Protein AF-A0ABD0YGW2-F1 (afdb_monomer)

Secondary structure (DSSP, 8-state):
---GGG----EEEEETTEEEEE---SSTT---SEEEEETT-S-TTS---EESS-SGGG-TT-TTS---EEEEEE-TTS-EEEEE-SEE-TTSS-EE-S--EEEEE-TTT--EEEEEE--SS-EEEEPTTS-EEEEETTEE-------GGGHHHHHHHHHHHH--

Sequence (164 aa):
MYQPANIIPTRMQMYKEYAFIVTPRFRHGVPFTLGRIDMNDESPFNPCLEPFPSWKANYETNQEALQNVVDLYLDVEDSLWVLDIGVMFTYQRPTIVQGPRIFNLCPETGKVRLKILIWRRKFLIISSSGRYVGVVRDRLIILKLFNLAAFEHIFILFKAKFFG

Mean predicted aligned error: 10.15 Å

InterPro domains:
  IPR011042 Six-bladed beta-propeller, TolB-like [G3DSA:2.120.10.30] (1-123)
  IPR017996 Major royal jelly/yellow-related [PTHR10009] (2-106)

pLDDT: mean 77.37, std 23.76, range [28.61, 98.62]

Radius of gyration: 16.53 Å; Cα contacts (8 Å, |Δi|>4): 335; chains: 1; bounding box: 38×49×38 Å

Solvent-accessible surface area (backbone atoms only — not comparable to full-atom values): 9463 Å² total; per-residue (Å²): 115,80,33,76,94,41,56,50,75,78,39,75,48,79,54,91,60,31,41,35,38,25,22,34,26,36,39,76,29,44,82,42,18,37,27,36,27,57,71,78,50,91,42,83,90,66,62,65,75,41,48,44,68,29,63,75,45,21,33,81,90,41,83,89,27,49,53,12,26,75,48,77,45,74,53,98,83,64,36,33,34,39,35,25,54,16,46,28,20,68,80,68,71,68,41,79,75,46,70,33,32,42,35,33,24,35,73,91,76,40,48,75,78,45,78,44,76,63,80,72,88,70,55,74,47,75,45,97,84,80,45,48,41,38,45,55,84,98,44,85,44,82,44,81,62,72,63,87,85,52,63,73,61,54,60,57,57,58,52,65,74,74,71,114

Nearest PDB structures (foldseek):
  7asd-assembly1_AA  TM=9.001E-01  e=2.401E-07  Apis mellifera
  6rxu-assembly1_Cb  TM=2.436E-01  e=1.205E-01  Thermochaetoides thermophila
  5xyi-assembly1_E  TM=2.473E-01  e=1.597E-01  Trichomonas vaginalis
  8ove-assembly1_A1  TM=2.594E-01  e=2.652E-01  Trypanosoma brucei brucei
  7r81-assembly1_F2  TM=2.459E-01  e=4.659E-01  Neurospora crassa

Organism: NCBI:txid642074

Foldseek 3Di:
DADPVQFDWQDWDDDPQKIKTAGFQLDPRHQFGIWIFRNPDPCNPDTDTAHPPHSVLGDCVDLNHQPTWDDWDQDPVQWIKTKGQQWHNNNHDIDRSDHIKIFTARPVNRDTPDIDGDDDQWDWDQDPVRFIQTHHDPD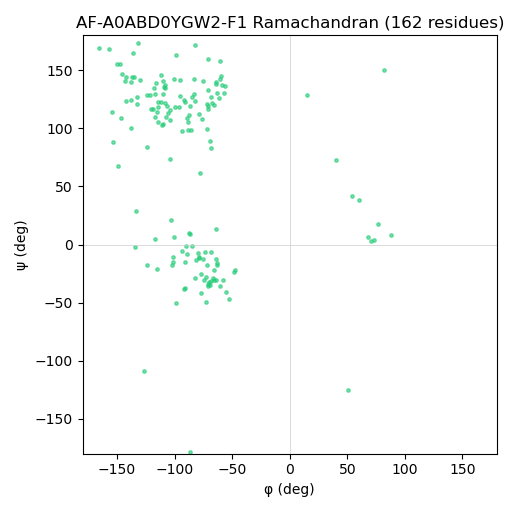RDRDRDDDPVCPVVVVVVVCVPPVD

Structure (mmCIF, N/CA/C/O backbone):
data_AF-A0ABD0YGW2-F1
#
_entry.id   AF-A0ABD0YGW2-F1
#
loop_
_atom_site.group_PDB
_atom_site.id
_atom_site.type_symbol
_atom_site.label_atom_id
_atom_site.label_alt_id
_atom_site.label_comp_id
_atom_site.label_asym_id
_atom_site.label_entity_id
_atom_site.label_seq_id
_atom_site.pdbx_PDB_ins_code
_atom_site.Cartn_x
_atom_site.Cartn_y
_atom_site.Cartn_z
_atom_site.occupancy
_atom_site.B_iso_or_equiv
_atom_site.auth_seq_id
_atom_site.auth_comp_id
_atom_site.auth_asym_id
_atom_site.auth_atom_id
_atom_site.pdbx_PDB_model_num
ATOM 1 N N . MET A 1 1 ? 12.502 1.177 -14.635 1.00 82.19 1 MET A N 1
ATOM 2 C CA . MET A 1 1 ? 11.791 2.216 -15.413 1.00 82.19 1 MET A CA 1
ATOM 3 C C . MET A 1 1 ? 10.294 2.031 -15.209 1.00 82.19 1 MET A C 1
ATOM 5 O O . MET A 1 1 ? 9.855 0.888 -15.175 1.00 82.19 1 MET A O 1
ATOM 9 N N . TYR A 1 2 ? 9.550 3.118 -15.014 1.00 92.31 2 TYR A N 1
ATOM 10 C CA . TYR A 1 2 ? 8.092 3.136 -14.830 1.00 92.31 2 TYR A CA 1
ATOM 11 C C . TYR A 1 2 ? 7.346 2.635 -16.081 1.00 92.31 2 TYR A C 1
ATOM 13 O O . TYR A 1 2 ? 7.761 2.950 -17.197 1.00 92.31 2 TYR A O 1
ATOM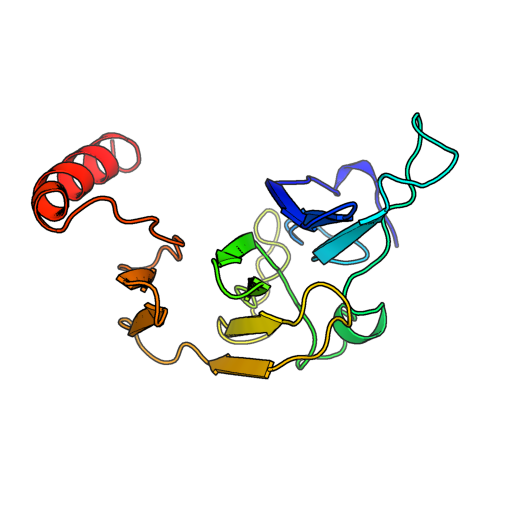 21 N N . GLN A 1 3 ? 6.274 1.852 -15.902 1.00 96.50 3 GLN A N 1
ATOM 22 C CA . GLN A 1 3 ? 5.452 1.304 -16.992 1.00 96.50 3 GLN A CA 1
ATOM 23 C C . GLN A 1 3 ? 3.950 1.404 -16.646 1.00 96.50 3 GLN A C 1
ATOM 25 O O . GLN A 1 3 ? 3.448 0.537 -15.928 1.00 96.50 3 GLN A O 1
ATOM 30 N N . PRO A 1 4 ? 3.210 2.402 -17.177 1.00 94.56 4 PRO A N 1
ATOM 31 C CA . PRO A 1 4 ? 1.793 2.613 -16.853 1.00 94.56 4 PRO A CA 1
ATOM 32 C C . PRO A 1 4 ? 0.909 1.386 -17.091 1.00 94.56 4 PRO A C 1
ATOM 34 O O . PRO A 1 4 ? 0.067 1.059 -16.265 1.00 94.56 4 PRO A O 1
ATOM 37 N N . ALA A 1 5 ? 1.139 0.666 -18.194 1.00 96.62 5 ALA A N 1
ATOM 38 C CA . ALA A 1 5 ? 0.347 -0.504 -18.580 1.00 96.62 5 ALA A CA 1
ATOM 39 C C . ALA A 1 5 ? 0.429 -1.671 -17.577 1.00 96.62 5 ALA A C 1
ATOM 41 O O . ALA A 1 5 ? -0.400 -2.578 -17.612 1.00 96.62 5 ALA A O 1
ATOM 42 N N . ASN A 1 6 ? 1.421 -1.655 -16.681 1.00 96.69 6 ASN A N 1
ATOM 43 C CA . ASN A 1 6 ? 1.591 -2.673 -15.648 1.00 96.69 6 ASN A CA 1
ATOM 44 C C . ASN A 1 6 ? 0.935 -2.292 -14.315 1.00 96.69 6 ASN A C 1
ATOM 46 O O . ASN A 1 6 ? 0.923 -3.110 -13.394 1.00 96.69 6 ASN A O 1
ATOM 50 N N . ILE A 1 7 ? 0.400 -1.076 -14.196 1.00 96.56 7 ILE A N 1
ATOM 51 C CA . ILE A 1 7 ? -0.256 -0.588 -12.985 1.00 96.56 7 ILE A CA 1
ATOM 52 C C . ILE A 1 7 ? -1.710 -1.030 -13.035 1.00 96.56 7 ILE A C 1
ATOM 54 O O . ILE A 1 7 ? -2.546 -0.425 -13.699 1.00 96.56 7 ILE A O 1
ATOM 58 N N . ILE A 1 8 ? -1.994 -2.123 -12.337 1.00 95.62 8 ILE A N 1
ATOM 59 C CA . ILE A 1 8 ? -3.329 -2.707 -12.271 1.00 95.62 8 ILE A CA 1
ATOM 60 C C . ILE A 1 8 ? -3.859 -2.468 -10.855 1.00 95.62 8 ILE A C 1
ATOM 62 O O . ILE A 1 8 ? -3.412 -3.153 -9.933 1.00 95.62 8 ILE A O 1
ATOM 66 N N . PRO A 1 9 ? -4.770 -1.503 -10.642 1.00 96.12 9 PRO A N 1
ATOM 67 C CA . PRO A 1 9 ? -5.389 -1.319 -9.340 1.00 96.12 9 PRO A CA 1
ATOM 68 C C . PRO A 1 9 ? -6.312 -2.505 -9.037 1.00 96.12 9 PRO A C 1
ATOM 70 O O . PRO A 1 9 ? -7.177 -2.849 -9.841 1.00 96.12 9 PRO A O 1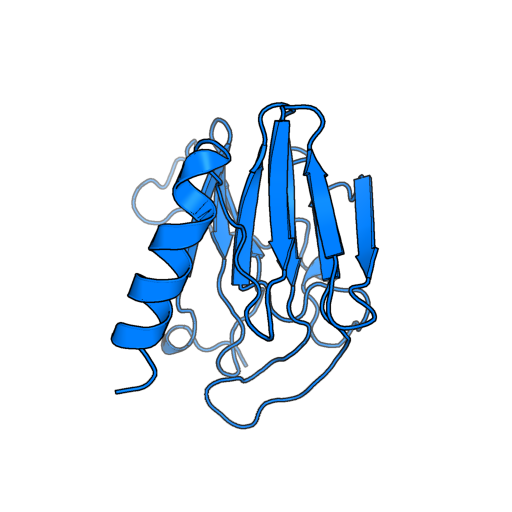
ATOM 73 N N . THR A 1 10 ? -6.133 -3.152 -7.885 1.00 94.38 10 THR A N 1
ATOM 74 C CA . THR A 1 10 ? -6.905 -4.360 -7.519 1.00 94.38 10 THR A CA 1
ATOM 75 C C . THR A 1 10 ? -7.809 -4.168 -6.312 1.00 94.38 10 THR A C 1
ATOM 77 O O . THR A 1 10 ? -8.761 -4.927 -6.129 1.00 94.38 10 THR A O 1
ATOM 80 N N . ARG A 1 11 ? -7.521 -3.173 -5.471 1.00 93.69 11 ARG A N 1
ATOM 81 C CA . ARG A 1 11 ? -8.286 -2.883 -4.259 1.00 93.69 11 ARG A CA 1
ATOM 82 C C . ARG A 1 11 ? -8.370 -1.380 -4.046 1.00 93.69 11 ARG A C 1
ATOM 84 O O . ARG A 1 11 ? -7.386 -0.674 -4.248 1.00 93.69 11 ARG A O 1
ATOM 91 N N . MET A 1 12 ? -9.535 -0.929 -3.596 1.00 95.31 12 MET A N 1
ATOM 92 C CA . MET A 1 12 ? -9.768 0.433 -3.136 1.00 95.31 12 MET A CA 1
ATOM 93 C C . MET A 1 12 ? -10.451 0.404 -1.770 1.00 95.31 12 MET A C 1
ATOM 95 O O . MET A 1 12 ? -11.321 -0.439 -1.535 1.00 95.31 12 MET A O 1
ATOM 99 N N . GLN A 1 13 ? -10.075 1.324 -0.886 1.00 94.94 13 GLN A N 1
ATOM 100 C CA . GLN A 1 13 ? -10.717 1.518 0.410 1.00 94.94 13 GLN A CA 1
ATOM 101 C C . GLN A 1 13 ? -10.869 3.014 0.696 1.00 94.94 13 GLN A C 1
ATOM 103 O O . GLN A 1 13 ? -9.883 3.745 0.689 1.00 94.94 13 GLN A O 1
ATOM 108 N N . MET A 1 14 ? -12.098 3.454 0.966 1.00 95.62 14 MET A N 1
ATOM 109 C CA . MET A 1 14 ? -12.388 4.843 1.335 1.00 95.62 14 MET A CA 1
ATOM 110 C C . MET A 1 14 ? -12.143 5.072 2.825 1.00 95.62 14 MET A C 1
ATOM 112 O O . MET A 1 14 ? -12.475 4.203 3.639 1.00 95.62 14 MET A O 1
ATOM 116 N N . TYR A 1 15 ? -11.616 6.248 3.160 1.00 96.31 15 TYR A N 1
ATOM 117 C CA . TYR A 1 15 ? -11.512 6.785 4.510 1.00 96.31 15 TYR A CA 1
ATOM 118 C C . TYR A 1 15 ? -11.666 8.306 4.484 1.00 96.31 15 TYR A C 1
ATOM 120 O O . TYR A 1 15 ? -10.751 9.002 4.045 1.00 96.31 15 TYR A O 1
ATOM 128 N N . LYS A 1 16 ? -12.795 8.827 4.981 1.00 95.19 16 LYS A N 1
ATOM 129 C CA . LYS A 1 16 ? -13.129 10.256 4.849 1.00 95.19 16 LYS A CA 1
ATOM 130 C C . LYS A 1 16 ? -12.974 10.669 3.372 1.00 95.19 16 LYS A C 1
ATOM 132 O O . LYS A 1 16 ? -13.498 9.984 2.498 1.00 95.19 16 LYS A O 1
ATOM 137 N N . GLU A 1 17 ? -12.182 11.702 3.116 1.00 94.25 17 GLU A N 1
ATOM 138 C CA . GLU A 1 17 ? -11.896 12.256 1.789 1.00 94.25 17 GLU A CA 1
ATOM 139 C C . GLU A 1 17 ? -10.731 11.553 1.082 1.00 94.25 17 GLU A C 1
ATOM 141 O O . GLU A 1 17 ? -10.269 12.001 0.044 1.00 94.25 17 GLU A O 1
ATOM 146 N N . TYR A 1 18 ? -10.230 10.439 1.617 1.00 95.94 18 TYR A N 1
ATOM 147 C CA . TYR A 1 18 ? -9.132 9.699 1.014 1.00 95.94 18 TYR A CA 1
ATOM 148 C C . TYR A 1 18 ? -9.595 8.380 0.400 1.00 95.94 18 TYR A C 1
ATOM 150 O O . TYR A 1 18 ? -10.283 7.581 1.043 1.00 95.94 18 TYR A O 1
ATOM 158 N N . ALA A 1 19 ? -9.127 8.101 -0.814 1.00 96.44 19 ALA A N 1
ATOM 159 C CA . ALA A 1 19 ? -9.232 6.789 -1.442 1.00 96.44 19 ALA A CA 1
ATOM 160 C C . ALA A 1 19 ? -7.861 6.101 -1.436 1.00 96.44 19 ALA A C 1
ATOM 162 O O . ALA A 1 19 ? -6.932 6.532 -2.117 1.00 96.44 19 ALA A O 1
ATOM 163 N N . PHE A 1 20 ? -7.717 5.015 -0.677 1.00 98.38 20 PHE A N 1
ATOM 164 C CA . PHE A 1 20 ? -6.520 4.176 -0.715 1.00 98.38 20 PHE A CA 1
ATOM 165 C C . PHE A 1 20 ? -6.612 3.186 -1.863 1.00 98.38 20 PHE A C 1
ATOM 167 O O . PHE A 1 20 ? -7.600 2.460 -1.957 1.00 98.38 20 PHE A O 1
ATOM 174 N N . ILE A 1 21 ? -5.573 3.115 -2.689 1.00 98.12 21 ILE A N 1
ATOM 175 C CA . ILE A 1 21 ? -5.517 2.269 -3.881 1.00 98.12 21 ILE A CA 1
ATOM 176 C C . ILE A 1 21 ? -4.337 1.310 -3.766 1.00 98.12 21 ILE A C 1
ATOM 178 O O . ILE A 1 21 ? -3.202 1.718 -3.518 1.00 98.12 21 ILE A O 1
ATOM 182 N N . VAL A 1 22 ? -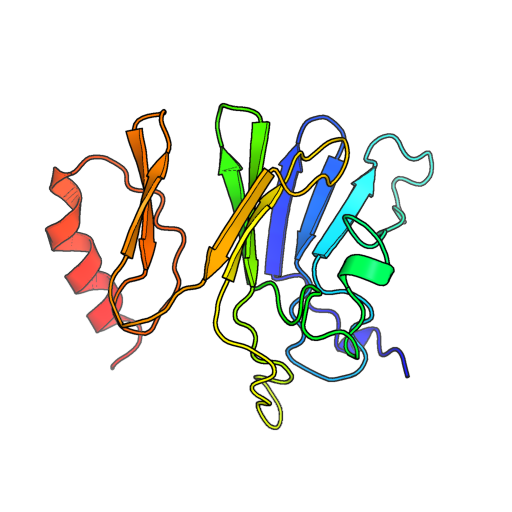4.604 0.023 -3.976 1.00 98.25 22 VAL A N 1
ATOM 183 C CA . VAL A 1 22 ? -3.570 -1.007 -4.093 1.00 98.25 22 VAL A CA 1
ATOM 184 C C . VAL A 1 22 ? -3.252 -1.248 -5.551 1.00 98.25 22 VAL A C 1
ATOM 186 O O . VAL A 1 22 ? -4.143 -1.574 -6.337 1.00 98.25 22 VAL A O 1
ATOM 189 N N . THR A 1 23 ? -1.968 -1.175 -5.871 1.00 98.00 23 THR A N 1
ATOM 190 C CA . THR A 1 23 ? -1.394 -1.472 -7.182 1.00 98.00 23 THR A CA 1
ATOM 191 C C . THR A 1 23 ? -0.327 -2.551 -7.011 1.00 98.00 23 THR A C 1
ATOM 193 O O . THR A 1 23 ? 0.851 -2.230 -6.854 1.00 98.00 23 THR A O 1
ATOM 196 N N . PRO A 1 24 ? -0.697 -3.843 -6.981 1.00 97.25 24 PRO A N 1
ATOM 197 C CA . PRO A 1 24 ? 0.256 -4.910 -6.715 1.00 97.25 24 PRO A CA 1
ATOM 198 C C . PRO A 1 24 ? 1.385 -4.934 -7.750 1.00 97.25 24 PRO A C 1
ATOM 200 O O . PRO A 1 24 ? 1.172 -4.722 -8.948 1.00 97.25 24 PRO A O 1
ATOM 203 N N . ARG A 1 25 ? 2.596 -5.285 -7.317 1.00 96.81 25 ARG A N 1
ATOM 204 C CA . ARG A 1 25 ? 3.765 -5.475 -8.187 1.00 96.81 25 ARG A CA 1
ATOM 205 C C . ARG A 1 25 ? 3.716 -6.820 -8.909 1.00 96.81 25 ARG A C 1
ATOM 207 O O . ARG A 1 25 ? 4.588 -7.668 -8.734 1.00 96.81 25 ARG A O 1
ATOM 214 N N . PHE A 1 26 ? 2.695 -7.032 -9.736 1.00 93.75 26 PHE A N 1
ATOM 215 C CA . PHE A 1 26 ? 2.576 -8.232 -10.575 1.00 93.75 26 PHE A CA 1
ATOM 216 C C . PHE A 1 26 ? 3.634 -8.289 -11.682 1.00 93.75 26 PHE A C 1
ATOM 218 O O . PHE A 1 26 ? 4.061 -9.377 -12.073 1.00 93.75 26 PHE A O 1
ATOM 225 N N . ARG A 1 27 ? 4.055 -7.120 -12.175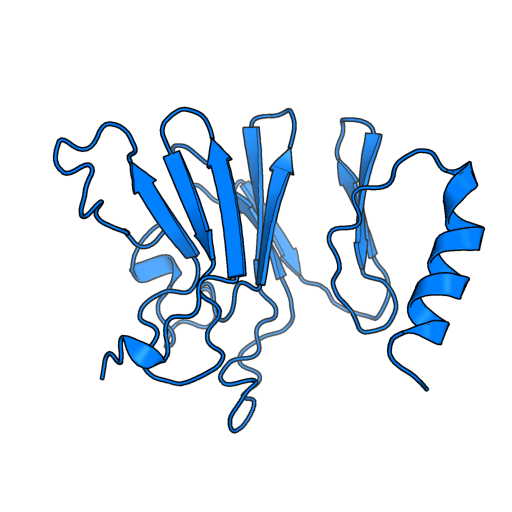 1.00 95.81 27 ARG A N 1
ATOM 226 C CA . ARG A 1 27 ? 5.077 -6.921 -13.209 1.00 95.81 27 ARG A CA 1
ATOM 227 C C . ARG A 1 27 ? 6.010 -5.774 -12.807 1.00 95.81 27 ARG A C 1
ATOM 229 O O . ARG A 1 27 ? 5.679 -4.989 -11.920 1.00 95.81 27 ARG A O 1
ATOM 236 N N . HIS A 1 28 ? 7.164 -5.668 -13.460 1.00 95.56 28 HIS A N 1
ATOM 237 C CA . HIS A 1 28 ? 8.076 -4.530 -13.286 1.00 95.56 28 HIS A CA 1
ATOM 238 C C . HIS A 1 28 ? 7.432 -3.185 -13.668 1.00 95.56 28 HIS A C 1
ATOM 240 O O . HIS A 1 28 ? 6.510 -3.128 -14.476 1.00 95.56 28 HIS A O 1
ATOM 246 N N . GLY A 1 29 ? 7.966 -2.082 -13.137 1.00 95.62 29 GLY A N 1
ATOM 247 C CA . GLY A 1 29 ? 7.561 -0.726 -13.530 1.00 95.62 29 GLY A CA 1
ATOM 248 C C . GLY A 1 29 ? 6.382 -0.142 -12.751 1.00 95.62 29 GLY A C 1
ATOM 249 O O . GLY A 1 29 ? 5.928 0.947 -13.099 1.00 95.62 29 GLY A O 1
ATOM 250 N N . VAL A 1 30 ? 5.936 -0.821 -11.689 1.00 96.69 30 VAL A N 1
ATOM 251 C CA . VAL A 1 30 ? 4.959 -0.314 -10.716 1.00 96.69 30 VAL A CA 1
ATOM 252 C C . VAL A 1 30 ? 5.701 0.456 -9.607 1.00 96.69 30 VAL A C 1
ATOM 254 O O . VAL A 1 30 ? 6.430 -0.161 -8.829 1.00 96.69 30 VAL A O 1
ATOM 257 N N . PRO A 1 31 ? 5.554 1.790 -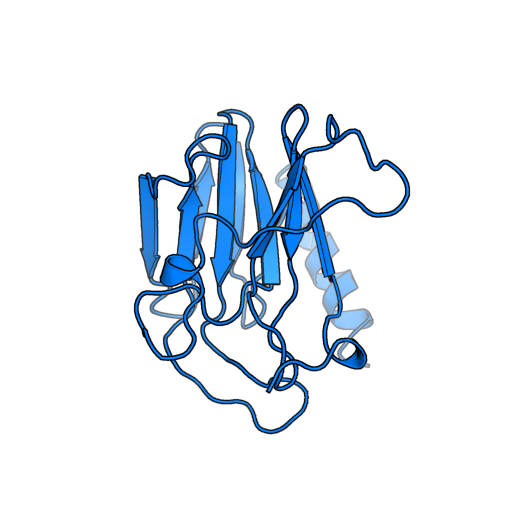9.514 1.00 95.50 31 PRO A N 1
ATOM 258 C CA . PRO A 1 31 ? 6.426 2.630 -8.685 1.00 95.50 31 PRO A CA 1
ATOM 259 C C . PRO A 1 31 ? 6.193 2.452 -7.176 1.00 95.50 31 PRO A C 1
ATOM 261 O O . PRO A 1 31 ? 7.133 2.501 -6.384 1.00 95.50 31 PRO A O 1
ATOM 264 N N . PHE A 1 32 ? 4.952 2.198 -6.773 1.00 97.44 32 PHE A N 1
ATOM 265 C CA . PHE A 1 32 ? 4.550 1.923 -5.397 1.00 97.44 32 PHE A CA 1
ATOM 266 C C . PHE A 1 32 ? 3.375 0.953 -5.391 1.00 97.44 32 PHE A C 1
ATOM 268 O O . PHE A 1 32 ? 2.646 0.847 -6.376 1.00 97.44 32 PHE A O 1
ATOM 275 N N . THR A 1 33 ? 3.212 0.221 -4.292 1.00 98.19 33 THR A N 1
ATOM 276 C CA . THR A 1 33 ? 2.194 -0.832 -4.199 1.00 98.19 33 THR A CA 1
ATOM 277 C C . THR A 1 33 ? 0.954 -0.415 -3.417 1.00 98.19 33 THR A C 1
ATOM 279 O O . THR A 1 33 ? -0.093 -1.050 -3.550 1.00 98.19 33 THR A O 1
ATOM 282 N N . LEU A 1 34 ? 1.068 0.651 -2.626 1.00 98.62 34 LEU A N 1
ATOM 283 C CA . LEU A 1 34 ? -0.025 1.287 -1.910 1.00 98.62 34 LEU A CA 1
ATOM 284 C C . LEU A 1 34 ? 0.058 2.793 -2.137 1.00 98.62 34 LEU A C 1
ATOM 286 O O . LEU A 1 34 ? 1.101 3.404 -1.893 1.00 98.62 34 LEU A O 1
ATOM 290 N N . GLY A 1 35 ? -1.042 3.376 -2.593 1.00 98.12 35 GLY A N 1
ATOM 291 C CA . GLY A 1 35 ? -1.184 4.811 -2.757 1.00 98.12 35 GLY A CA 1
ATOM 292 C C . GLY A 1 35 ? -2.477 5.346 -2.159 1.00 98.12 35 GLY A C 1
ATOM 293 O O . GLY A 1 35 ? -3.332 4.587 -1.695 1.00 98.12 35 GLY A O 1
ATOM 294 N N . ARG A 1 36 ? -2.599 6.668 -2.165 1.00 97.44 36 ARG A N 1
ATOM 295 C CA . ARG A 1 36 ? -3.755 7.416 -1.687 1.00 97.44 36 ARG A CA 1
ATOM 296 C C . ARG A 1 36 ? -4.057 8.554 -2.656 1.00 97.44 36 ARG A C 1
ATOM 298 O O . ARG A 1 36 ? -3.138 9.198 -3.149 1.00 97.44 36 ARG A O 1
ATOM 305 N N . ILE A 1 37 ? -5.338 8.776 -2.895 1.00 95.62 37 ILE A N 1
ATOM 306 C CA . ILE A 1 37 ? -5.883 9.947 -3.578 1.00 95.62 37 ILE A CA 1
ATOM 307 C C . ILE A 1 37 ? -6.599 10.795 -2.528 1.00 95.62 37 ILE A C 1
ATOM 309 O O . ILE A 1 37 ? -7.308 10.234 -1.688 1.00 95.62 37 ILE A O 1
ATOM 313 N N . ASP A 1 38 ? -6.408 12.112 -2.575 1.00 93.44 38 ASP A N 1
ATOM 314 C CA . ASP A 1 38 ? -7.283 13.076 -1.904 1.00 93.44 38 ASP A CA 1
ATOM 315 C C . ASP A 1 38 ? -8.450 13.417 -2.841 1.00 93.44 38 ASP A C 1
ATOM 317 O O . ASP A 1 38 ? -8.250 13.872 -3.964 1.00 93.44 38 ASP A O 1
ATOM 321 N N . MET A 1 39 ? -9.672 13.134 -2.403 1.00 90.25 39 MET A N 1
ATOM 322 C CA . MET A 1 39 ? -10.893 13.349 -3.178 1.00 90.25 39 MET A CA 1
ATOM 323 C C . MET A 1 39 ? -11.338 14.813 -3.179 1.00 90.25 39 MET A C 1
ATOM 325 O O . MET A 1 39 ? -12.199 15.170 -3.981 1.00 90.25 39 MET A O 1
ATOM 329 N N . ASN A 1 40 ? -10.749 15.650 -2.321 1.00 89.06 40 ASN A N 1
ATOM 330 C CA . ASN A 1 40 ? -10.954 17.097 -2.337 1.00 89.06 40 ASN A CA 1
ATOM 331 C C . ASN A 1 40 ? -10.028 17.825 -3.319 1.00 89.06 40 ASN A C 1
ATOM 333 O O . ASN A 1 40 ? -10.101 19.050 -3.411 1.00 89.06 40 ASN A O 1
ATOM 337 N N . ASP A 1 41 ? -9.140 17.107 -4.011 1.00 82.31 41 ASP A N 1
ATOM 338 C CA . ASP A 1 41 ? -8.257 17.695 -5.016 1.00 82.31 41 ASP A CA 1
ATOM 339 C C . ASP A 1 41 ? -9.081 18.381 -6.127 1.00 82.31 41 ASP A C 1
ATOM 341 O O . ASP A 1 41 ? -10.088 17.858 -6.611 1.00 82.31 41 ASP A O 1
ATOM 345 N N . GLU A 1 42 ? -8.637 19.566 -6.548 1.00 73.81 42 GLU A N 1
ATOM 346 C CA . GLU A 1 42 ? -9.307 20.428 -7.530 1.00 73.81 42 GLU A CA 1
ATOM 347 C C . GLU A 1 42 ? -9.299 19.835 -8.954 1.00 73.81 42 GLU A C 1
ATOM 349 O O . GLU A 1 42 ? -9.944 20.372 -9.858 1.00 73.81 42 GLU A O 1
ATOM 354 N N . SER A 1 43 ? -8.591 18.718 -9.165 1.00 80.06 43 SER A N 1
ATOM 355 C CA . SER A 1 43 ? -8.512 17.969 -10.426 1.00 80.06 43 SER A CA 1
ATOM 356 C C . SER A 1 43 ? -9.365 16.682 -10.397 1.00 80.06 43 SER A C 1
ATOM 358 O O . SER A 1 43 ? -8.826 15.570 -10.372 1.00 80.06 43 SER A O 1
ATOM 360 N N . PRO A 1 44 ? -10.710 16.768 -10.477 1.00 69.25 44 PRO A N 1
ATOM 361 C CA . PRO A 1 44 ? -11.598 15.606 -10.345 1.00 69.25 44 PRO A CA 1
ATOM 362 C C . PRO A 1 44 ? -11.446 14.581 -11.480 1.00 69.25 44 PRO A C 1
ATOM 364 O O . PRO A 1 44 ? -11.803 13.415 -11.322 1.00 69.25 44 PRO A O 1
ATOM 367 N N . PHE A 1 45 ? -10.923 14.998 -12.637 1.00 76.38 45 PHE A N 1
ATOM 368 C CA . PHE A 1 45 ? -10.751 14.134 -13.811 1.00 76.38 45 PHE A CA 1
ATOM 369 C C . PHE A 1 45 ? -9.390 13.438 -13.864 1.00 76.38 45 PHE A C 1
ATOM 371 O O . PHE A 1 45 ? -9.216 12.498 -14.639 1.00 76.38 45 PHE A O 1
ATOM 378 N N . ASN A 1 46 ? -8.426 13.897 -13.068 1.00 81.06 46 ASN A N 1
ATOM 379 C CA . ASN A 1 46 ? -7.097 13.307 -12.998 1.00 81.06 46 ASN A CA 1
ATOM 380 C C . ASN A 1 46 ? -6.532 13.486 -11.582 1.00 81.06 46 ASN A C 1
ATOM 382 O O . ASN A 1 46 ? -5.613 14.291 -11.397 1.00 81.06 46 ASN A O 1
ATOM 386 N N . PRO A 1 47 ? -7.121 12.804 -10.583 1.00 84.31 47 PRO A N 1
ATOM 387 C CA . PRO A 1 47 ? -6.655 12.907 -9.211 1.00 84.31 47 PRO A CA 1
ATOM 388 C C . PRO A 1 47 ? -5.231 12.358 -9.086 1.00 84.31 47 PRO A C 1
ATOM 390 O O . PRO A 1 47 ? -4.899 11.310 -9.652 1.00 84.31 47 PRO A O 1
ATOM 393 N N . CYS A 1 48 ? -4.386 13.048 -8.320 1.00 89.50 48 CYS A N 1
ATOM 394 C CA . CYS A 1 48 ? -3.021 12.597 -8.084 1.00 89.50 48 CYS A CA 1
ATOM 395 C C . CYS A 1 48 ? -3.012 11.361 -7.169 1.00 89.50 48 CYS A C 1
ATOM 397 O O . CYS A 1 48 ? -3.459 11.413 -6.023 1.00 89.50 48 CYS A O 1
ATOM 399 N N . LEU A 1 49 ? -2.488 10.234 -7.664 1.00 93.75 49 LEU A N 1
ATOM 400 C CA . LEU A 1 49 ? -2.243 9.049 -6.843 1.00 93.75 49 LEU A CA 1
ATOM 401 C C . LEU A 1 49 ? -0.842 9.127 -6.229 1.00 93.75 49 LEU A C 1
ATOM 403 O O . LEU A 1 49 ? 0.163 8.922 -6.915 1.00 93.75 49 LEU A O 1
ATOM 407 N N . GLU A 1 50 ? -0.780 9.355 -4.922 1.00 95.81 50 GLU A N 1
ATOM 408 C CA . GLU A 1 50 ? 0.476 9.492 -4.188 1.00 95.81 50 GLU A CA 1
ATOM 409 C C . GLU A 1 50 ? 0.838 8.204 -3.435 1.00 95.81 50 GLU A C 1
ATOM 411 O O . GLU A 1 50 ? -0.048 7.553 -2.877 1.00 95.81 50 GLU A O 1
ATOM 416 N N . PRO A 1 51 ? 2.124 7.815 -3.352 1.00 97.75 51 PRO A N 1
ATOM 417 C CA . PRO A 1 51 ? 2.531 6.662 -2.560 1.00 97.75 51 PRO A CA 1
ATOM 418 C C . PRO A 1 51 ? 2.238 6.862 -1.077 1.00 97.75 51 PRO A C 1
ATOM 420 O O . PRO A 1 51 ? 2.681 7.830 -0.459 1.00 97.75 51 PRO A O 1
ATOM 423 N N . PHE A 1 52 ? 1.600 5.868 -0.472 1.00 98.19 52 PHE A N 1
ATOM 424 C CA . PHE A 1 52 ? 1.243 5.880 0.937 1.00 98.19 52 PHE A CA 1
ATOM 425 C C . PHE A 1 52 ? 1.977 4.762 1.699 1.00 98.19 52 PHE A C 1
ATOM 427 O O . PHE A 1 52 ? 2.110 3.648 1.185 1.00 98.19 52 PHE A O 1
ATOM 434 N N . PRO A 1 53 ? 2.476 5.017 2.923 1.00 97.38 53 PRO A N 1
ATOM 435 C CA . PRO A 1 53 ? 2.506 6.313 3.613 1.00 97.38 53 PRO A CA 1
ATOM 436 C C . PRO A 1 53 ? 3.574 7.280 3.077 1.00 97.38 53 PRO A C 1
ATOM 438 O O . PRO A 1 53 ? 3.593 8.446 3.446 1.00 97.38 53 PRO A O 1
ATOM 441 N N . SER A 1 54 ? 4.508 6.792 2.259 1.00 97.31 54 SER A N 1
ATOM 442 C CA . SER A 1 54 ? 5.527 7.608 1.594 1.00 97.31 54 SER A CA 1
ATOM 443 C C . SER A 1 54 ? 6.204 6.820 0.473 1.00 97.31 54 SER A C 1
ATOM 445 O O . SER A 1 54 ? 6.112 5.587 0.420 1.00 97.31 54 SER A O 1
ATOM 447 N N . TRP A 1 55 ? 6.986 7.512 -0.359 1.00 96.31 55 TRP A N 1
ATOM 448 C CA . TRP A 1 55 ? 7.923 6.886 -1.297 1.00 96.31 55 TRP A CA 1
ATOM 449 C C . TRP A 1 55 ? 8.869 5.899 -0.607 1.00 96.31 55 TRP A C 1
ATOM 451 O O . TRP A 1 55 ? 9.001 4.756 -1.041 1.00 96.31 55 TRP A O 1
ATOM 461 N N . LYS A 1 56 ? 9.467 6.298 0.525 1.00 96.31 56 LYS A N 1
ATOM 462 C CA . LYS A 1 56 ? 10.417 5.461 1.276 1.00 96.31 56 LYS A CA 1
ATOM 463 C C . LYS A 1 56 ? 9.790 4.154 1.765 1.00 96.31 56 LYS A C 1
ATOM 465 O O . LYS A 1 56 ? 10.456 3.121 1.771 1.00 96.31 56 LYS A O 1
ATOM 470 N N . ALA A 1 57 ? 8.515 4.193 2.148 1.00 96.19 57 ALA A N 1
ATOM 471 C CA . ALA A 1 57 ? 7.761 3.016 2.573 1.00 96.19 57 ALA A CA 1
ATOM 472 C C . ALA A 1 57 ? 7.373 2.082 1.416 1.00 96.19 57 ALA A C 1
ATOM 474 O O . ALA A 1 57 ? 6.875 0.990 1.671 1.00 96.19 57 ALA A O 1
ATOM 475 N N . ASN A 1 58 ? 7.631 2.481 0.170 1.00 97.00 58 ASN A N 1
ATOM 476 C CA . ASN A 1 58 ? 7.390 1.692 -1.030 1.00 97.00 58 ASN A CA 1
ATOM 477 C C . ASN A 1 58 ? 8.685 1.367 -1.797 1.00 97.00 58 ASN A C 1
ATOM 479 O O . ASN A 1 58 ? 8.601 0.781 -2.866 1.00 97.00 58 ASN A O 1
ATOM 483 N N . TYR A 1 59 ? 9.885 1.713 -1.319 1.00 93.75 59 TYR A N 1
ATOM 484 C CA . TYR A 1 59 ? 11.111 1.419 -2.074 1.00 93.75 59 TYR A CA 1
ATOM 485 C C . TYR A 1 59 ? 11.374 -0.085 -2.211 1.00 93.75 59 TYR A C 1
ATOM 487 O O . TYR A 1 59 ? 11.611 -0.771 -1.222 1.00 93.75 59 TYR A O 1
ATOM 495 N N . GLU A 1 60 ? 11.422 -0.568 -3.457 1.00 88.31 60 GLU A N 1
ATOM 496 C CA . GLU A 1 60 ? 11.702 -1.974 -3.800 1.00 88.31 60 GLU A CA 1
ATOM 497 C C . GLU A 1 60 ? 13.053 -2.464 -3.256 1.00 88.31 60 GLU A C 1
ATOM 499 O O . GLU A 1 60 ? 13.216 -3.635 -2.930 1.00 88.31 60 GLU A O 1
ATOM 504 N N . THR A 1 61 ? 14.036 -1.570 -3.129 1.00 87.94 61 THR A N 1
ATOM 505 C CA . THR A 1 61 ? 15.380 -1.902 -2.633 1.00 87.94 61 THR A CA 1
ATOM 506 C C . THR A 1 61 ? 15.456 -2.026 -1.112 1.00 87.94 61 THR A C 1
ATOM 508 O O . THR A 1 61 ? 16.461 -2.499 -0.586 1.00 87.94 61 THR A O 1
ATOM 511 N N . ASN A 1 62 ? 14.411 -1.616 -0.389 1.00 91.25 62 ASN A N 1
ATOM 512 C CA . ASN A 1 62 ? 14.352 -1.686 1.064 1.00 91.25 62 ASN A CA 1
ATOM 513 C C . ASN A 1 62 ? 13.459 -2.855 1.499 1.00 91.25 62 ASN A C 1
ATOM 515 O O . ASN A 1 62 ? 12.241 -2.744 1.446 1.00 91.25 62 ASN A O 1
ATOM 519 N N . GLN A 1 63 ? 14.043 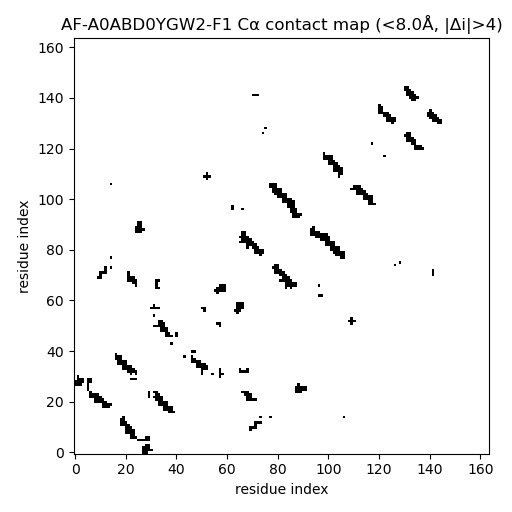-3.937 2.014 1.00 86.75 63 GLN A N 1
ATOM 520 C CA . GLN A 1 63 ? 13.303 -5.122 2.486 1.00 86.75 63 GLN A CA 1
ATOM 521 C C . GLN A 1 63 ? 12.377 -4.842 3.690 1.00 86.75 63 GLN A C 1
ATOM 523 O O . GLN A 1 63 ? 11.510 -5.642 4.037 1.00 86.75 63 GLN A O 1
ATOM 528 N N . GLU A 1 64 ? 12.501 -3.691 4.349 1.00 89.44 64 GLU A N 1
ATOM 529 C CA . GLU A 1 64 ? 11.568 -3.282 5.405 1.00 89.44 64 GLU A CA 1
ATOM 530 C C . GLU A 1 64 ? 10.365 -2.485 4.882 1.00 89.44 64 GLU A C 1
ATOM 532 O O . GLU A 1 64 ? 9.417 -2.250 5.633 1.00 89.44 64 GLU A O 1
ATOM 537 N N . ALA A 1 65 ? 10.375 -2.105 3.601 1.00 94.94 65 ALA A N 1
ATOM 538 C CA . ALA A 1 65 ? 9.281 -1.420 2.922 1.00 94.94 65 ALA A CA 1
ATOM 539 C C . ALA A 1 65 ? 8.191 -2.394 2.437 1.00 94.94 65 ALA A C 1
ATOM 541 O O . ALA A 1 65 ? 8.350 -3.620 2.466 1.00 94.94 65 ALA A O 1
ATOM 542 N N . LEU A 1 66 ? 7.079 -1.827 1.971 1.00 97.38 66 LEU A N 1
ATOM 543 C CA . LEU A 1 66 ? 6.009 -2.553 1.300 1.00 97.38 66 L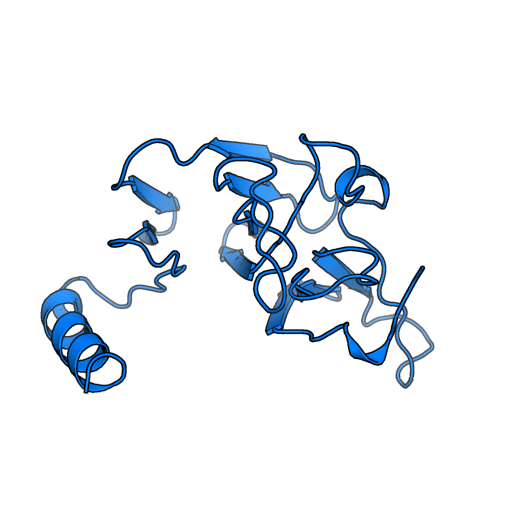EU A CA 1
ATOM 544 C C . LEU A 1 66 ? 6.509 -3.084 -0.051 1.00 97.38 66 LEU A C 1
ATOM 546 O O . LEU A 1 66 ? 6.942 -2.314 -0.915 1.00 97.38 66 LEU A O 1
ATOM 550 N N . GLN A 1 67 ? 6.432 -4.402 -0.236 1.00 96.62 67 GLN A N 1
ATOM 551 C CA . GLN A 1 67 ? 6.935 -5.079 -1.434 1.00 96.62 67 GLN A CA 1
ATOM 552 C C . GLN A 1 67 ? 5.824 -5.368 -2.430 1.00 96.62 67 GLN A C 1
ATOM 554 O O . GLN A 1 67 ? 5.952 -5.036 -3.606 1.00 96.62 67 GLN A O 1
ATOM 559 N N . ASN A 1 68 ? 4.734 -5.979 -1.976 1.00 95.44 68 ASN A N 1
ATOM 560 C CA . ASN A 1 68 ? 3.597 -6.275 -2.828 1.00 95.44 68 ASN A CA 1
ATOM 561 C C . ASN A 1 68 ? 2.321 -6.353 -1.989 1.00 95.44 68 ASN A C 1
ATOM 563 O O . ASN A 1 68 ? 1.941 -7.416 -1.491 1.00 95.44 68 ASN A O 1
ATOM 567 N N . VAL A 1 69 ? 1.679 -5.202 -1.808 1.00 96.94 69 VAL A N 1
ATOM 568 C CA . VAL A 1 69 ? 0.376 -5.110 -1.158 1.00 96.94 69 VAL A CA 1
ATOM 569 C C . VAL A 1 69 ? -0.677 -5.699 -2.086 1.00 96.94 69 VAL A C 1
ATOM 571 O O . VAL A 1 69 ? -0.699 -5.391 -3.274 1.00 96.94 69 VAL A O 1
ATOM 574 N N . VAL A 1 70 ? -1.543 -6.553 -1.545 1.00 91.62 70 VAL A N 1
ATOM 575 C CA . VAL A 1 70 ? -2.601 -7.232 -2.314 1.00 91.62 70 VAL A CA 1
ATOM 576 C C . VAL A 1 70 ? -4.000 -7.008 -1.753 1.00 91.62 70 VAL A C 1
ATOM 578 O O . VAL A 1 70 ? -4.970 -7.216 -2.478 1.00 91.62 70 VAL A O 1
ATOM 581 N N . ASP A 1 71 ? -4.122 -6.575 -0.495 1.00 87.88 71 ASP A N 1
ATOM 582 C CA . ASP A 1 71 ? -5.420 -6.309 0.125 1.00 87.88 71 ASP A CA 1
ATOM 583 C C . ASP A 1 71 ? -5.344 -5.199 1.184 1.00 87.88 71 ASP A C 1
ATOM 585 O O . ASP A 1 71 ? -4.287 -4.942 1.774 1.00 87.88 71 ASP A O 1
ATOM 589 N N . LEU A 1 72 ? -6.494 -4.563 1.411 1.00 88.69 72 LEU A N 1
ATOM 590 C CA . LEU A 1 72 ? -6.724 -3.509 2.394 1.00 88.69 72 LEU A CA 1
ATOM 591 C C . LEU A 1 72 ? -8.029 -3.754 3.139 1.00 88.69 72 LEU A C 1
ATOM 593 O O . LEU A 1 72 ? -9.049 -4.126 2.546 1.00 88.69 72 LEU A O 1
ATOM 597 N N . TYR A 1 73 ? -8.018 -3.412 4.421 1.00 86.19 73 TYR A N 1
ATOM 598 C CA . TYR A 1 73 ? -9.217 -3.353 5.238 1.00 86.19 73 TYR A CA 1
ATOM 599 C C . TYR A 1 73 ? -9.148 -2.175 6.200 1.00 86.19 73 TYR A C 1
ATOM 601 O O . TYR A 1 73 ? -8.221 -2.072 6.993 1.00 86.19 73 TYR A O 1
ATOM 609 N N . LEU A 1 74 ? -10.140 -1.296 6.133 1.00 86.25 74 LEU A N 1
ATOM 610 C CA . LEU A 1 74 ? -10.349 -0.272 7.147 1.00 86.25 74 LEU A CA 1
ATOM 611 C C . LEU A 1 74 ? -11.292 -0.839 8.213 1.00 86.25 74 LEU A C 1
ATOM 613 O O . LEU A 1 74 ? -12.398 -1.284 7.885 1.00 86.25 74 LEU A O 1
ATOM 617 N N . ASP A 1 75 ? -10.847 -0.862 9.466 1.00 81.50 75 ASP A N 1
ATOM 618 C CA . ASP A 1 75 ? -11.687 -1.281 10.586 1.00 81.50 75 ASP A CA 1
ATOM 619 C C . ASP A 1 75 ? -12.524 -0.123 11.160 1.00 81.50 75 ASP A C 1
ATOM 621 O O . ASP A 1 75 ? -12.537 0.985 10.634 1.00 81.50 75 ASP A O 1
ATOM 625 N N . VAL A 1 76 ? -13.293 -0.414 12.209 1.00 81.75 76 VAL A N 1
ATOM 626 C CA . VAL A 1 76 ? -14.190 0.563 12.851 1.00 81.75 76 VAL A CA 1
ATOM 627 C C . VAL A 1 76 ? -13.464 1.523 13.801 1.00 81.75 76 VAL A C 1
ATOM 629 O O . VAL A 1 76 ? -14.089 2.444 14.311 1.00 81.75 76 VAL A O 1
ATOM 632 N N . GLU A 1 77 ? -12.177 1.292 14.065 1.00 82.56 77 GLU A N 1
ATOM 633 C CA . GLU A 1 77 ? -11.319 2.116 14.927 1.00 82.56 77 GLU A CA 1
ATOM 634 C C . GLU A 1 77 ? -10.386 3.004 14.087 1.00 82.56 77 GLU A C 1
ATOM 636 O O . GLU A 1 77 ? -9.341 3.463 14.559 1.00 82.56 77 GLU A O 1
ATOM 641 N N . ASP A 1 78 ? -10.757 3.231 12.823 1.00 90.75 78 ASP A N 1
ATOM 642 C CA . ASP A 1 78 ? -9.988 3.994 11.847 1.00 90.75 78 ASP A CA 1
ATOM 643 C C . ASP A 1 78 ? -8.553 3.472 11.697 1.00 90.75 78 ASP A C 1
ATOM 645 O O . ASP A 1 78 ? -7.579 4.223 11.623 1.00 90.75 78 ASP A O 1
ATOM 649 N N . SER A 1 79 ? -8.407 2.151 11.665 1.00 87.44 79 SER A N 1
ATOM 650 C CA . SER A 1 79 ? -7.139 1.479 11.431 1.00 87.44 79 SER A CA 1
ATOM 651 C C . SER A 1 79 ? -7.140 0.847 10.040 1.00 87.44 79 SER A C 1
ATOM 653 O O . SER A 1 79 ? -7.979 0.008 9.700 1.00 87.44 79 SER A O 1
ATOM 655 N N . LEU A 1 80 ? -6.174 1.258 9.215 1.00 93.62 80 LEU A N 1
ATOM 656 C CA . LEU A 1 80 ? -5.970 0.714 7.879 1.00 93.62 80 LEU A CA 1
ATOM 657 C C . LEU A 1 80 ? -5.046 -0.500 7.962 1.00 93.62 80 LEU A C 1
ATOM 659 O O . LEU A 1 80 ? -3.830 -0.382 8.132 1.00 93.62 80 LEU A O 1
ATOM 663 N N . TRP A 1 81 ? -5.632 -1.678 7.823 1.00 91.94 81 TRP A N 1
ATOM 664 C CA . TRP A 1 81 ? -4.921 -2.938 7.724 1.00 91.94 81 TRP A CA 1
ATOM 665 C C . TRP A 1 81 ? -4.442 -3.157 6.296 1.00 91.94 81 TRP A C 1
ATOM 667 O O . TRP A 1 81 ? -5.235 -3.163 5.354 1.00 91.94 81 TRP A O 1
ATOM 677 N N . VAL A 1 82 ? -3.138 -3.354 6.152 1.00 94.44 82 VAL A N 1
ATOM 678 C CA . VAL A 1 82 ? -2.457 -3.540 4.874 1.00 94.44 82 VAL A CA 1
ATOM 679 C C . VAL A 1 82 ? -1.846 -4.921 4.833 1.00 94.44 82 VAL A C 1
ATOM 681 O O . VAL A 1 82 ? -1.106 -5.311 5.741 1.00 94.44 82 VAL A O 1
ATOM 684 N N . LEU A 1 83 ? -2.120 -5.634 3.749 1.00 91.25 83 LEU A N 1
ATOM 685 C CA . LEU A 1 83 ? -1.583 -6.955 3.522 1.00 91.25 83 LEU A CA 1
ATOM 686 C C . LEU A 1 83 ? -0.508 -6.958 2.442 1.00 91.25 83 LEU A C 1
ATOM 688 O O . LEU A 1 83 ? -0.827 -6.843 1.261 1.00 91.25 83 LEU A O 1
ATOM 692 N N . ASP A 1 84 ? 0.740 -7.173 2.849 1.00 94.00 84 ASP A N 1
ATOM 693 C CA . ASP A 1 84 ? 1.896 -7.313 1.963 1.00 94.00 84 ASP A CA 1
ATOM 694 C C . ASP A 1 84 ? 2.340 -8.777 1.908 1.00 94.00 84 ASP A C 1
ATOM 696 O O . ASP A 1 84 ? 2.718 -9.362 2.925 1.00 94.00 84 ASP A O 1
ATOM 700 N N . ILE A 1 85 ? 2.316 -9.386 0.723 1.00 88.50 85 ILE A N 1
ATOM 701 C CA . ILE A 1 85 ? 2.703 -10.795 0.568 1.00 88.50 85 ILE A CA 1
ATOM 702 C C . ILE A 1 85 ? 4.216 -11.004 0.474 1.00 88.50 85 ILE A C 1
ATOM 704 O O . ILE A 1 85 ? 4.665 -12.141 0.576 1.00 88.50 85 ILE A O 1
ATOM 708 N N . GLY A 1 86 ? 5.009 -9.946 0.272 1.00 89.19 86 GLY A N 1
ATOM 709 C CA . GLY A 1 86 ? 6.469 -10.042 0.202 1.00 89.19 86 GLY A CA 1
ATOM 710 C C . GLY A 1 86 ? 7.038 -10.681 -1.072 1.00 89.19 86 GLY A C 1
ATOM 711 O O . GLY A 1 86 ? 8.254 -10.847 -1.179 1.00 89.19 86 GLY A O 1
ATOM 712 N N . VAL A 1 87 ? 6.180 -11.028 -2.037 1.00 87.94 87 VAL A N 1
ATOM 713 C CA . VAL A 1 87 ? 6.549 -11.658 -3.314 1.00 87.94 87 VAL A CA 1
ATOM 714 C C . VAL A 1 87 ? 6.236 -10.704 -4.459 1.00 87.94 87 VAL A C 1
ATOM 716 O O . VAL A 1 87 ? 5.073 -10.366 -4.663 1.00 87.94 87 VAL A O 1
ATOM 719 N N . MET A 1 88 ? 7.246 -10.292 -5.221 1.00 92.25 88 MET A N 1
ATOM 720 C CA . MET A 1 88 ? 7.091 -9.409 -6.385 1.00 92.25 88 MET A CA 1
ATOM 721 C C . MET A 1 88 ? 7.072 -10.201 -7.696 1.00 92.25 88 MET A C 1
ATOM 723 O O . MET A 1 88 ? 7.509 -11.349 -7.745 1.00 92.25 88 MET A O 1
ATOM 727 N N . PHE A 1 89 ? 6.591 -9.567 -8.764 1.00 93.56 89 PHE A N 1
ATOM 728 C CA . PHE A 1 89 ? 6.602 -10.062 -10.146 1.00 93.56 89 PHE A CA 1
ATOM 729 C C . PHE A 1 89 ? 5.831 -11.376 -10.338 1.00 93.56 89 PHE A C 1
ATOM 731 O O . PHE A 1 89 ? 6.236 -12.258 -11.098 1.00 93.56 89 PHE A O 1
ATOM 738 N N . THR A 1 90 ? 4.696 -11.510 -9.643 1.00 84.69 90 THR A N 1
ATOM 739 C CA . THR A 1 90 ? 3.887 -12.740 -9.606 1.00 84.69 90 THR A CA 1
ATOM 740 C C . THR A 1 90 ? 3.300 -13.153 -10.961 1.00 84.69 90 THR A C 1
ATOM 742 O O . THR A 1 90 ? 2.929 -14.312 -11.111 1.00 84.69 90 THR A O 1
ATOM 745 N N . TYR A 1 91 ? 3.230 -12.253 -11.953 1.00 89.25 91 TYR A N 1
ATOM 746 C CA . TYR A 1 91 ? 2.810 -12.554 -13.337 1.00 89.25 91 TYR A CA 1
ATOM 747 C C . TYR A 1 91 ? 3.991 -12.697 -14.314 1.00 89.25 91 TYR A C 1
ATOM 749 O O . TYR A 1 91 ? 3.790 -12.784 -15.527 1.00 89.25 91 TYR A O 1
ATOM 757 N N . GLN A 1 92 ? 5.226 -12.673 -13.810 1.00 90.38 92 GLN A N 1
ATOM 758 C CA . GLN A 1 92 ? 6.449 -12.891 -14.582 1.00 90.38 92 GLN A CA 1
ATOM 759 C C . GLN A 1 92 ? 7.272 -13.992 -13.906 1.00 90.38 92 GLN A C 1
ATOM 761 O O . GLN A 1 92 ? 6.882 -15.156 -13.935 1.00 90.38 92 GLN A O 1
ATOM 766 N N . ARG A 1 93 ? 8.397 -13.633 -13.280 1.00 91.62 93 ARG A N 1
ATOM 767 C CA . ARG A 1 93 ? 9.218 -14.533 -12.477 1.00 91.62 93 ARG A CA 1
ATOM 768 C C . ARG A 1 93 ? 9.099 -14.107 -11.013 1.00 91.62 93 ARG A C 1
ATOM 770 O O . ARG A 1 93 ? 9.737 -13.120 -10.651 1.00 91.62 93 ARG A O 1
ATOM 777 N N . PRO A 1 94 ? 8.308 -14.819 -10.189 1.00 88.06 94 PRO A N 1
ATOM 778 C CA . PRO A 1 94 ? 8.111 -14.446 -8.797 1.00 88.06 94 PRO A CA 1
ATOM 779 C C . PRO A 1 94 ? 9.438 -14.373 -8.036 1.00 88.06 94 PRO A C 1
ATOM 781 O O . PRO A 1 94 ? 10.222 -15.324 -8.057 1.00 88.06 94 PRO A O 1
ATOM 784 N N . THR A 1 95 ? 9.658 -13.268 -7.329 1.00 91.19 95 THR A N 1
ATOM 785 C CA . THR A 1 95 ? 10.826 -13.055 -6.467 1.00 91.19 95 THR A CA 1
ATOM 786 C C . THR A 1 95 ? 10.344 -12.862 -5.039 1.00 91.19 95 THR A C 1
ATOM 788 O O . THR A 1 95 ? 9.631 -11.904 -4.738 1.00 91.19 95 THR A O 1
ATOM 791 N N . ILE A 1 96 ? 10.737 -13.777 -4.156 1.00 87.88 96 ILE A N 1
ATOM 792 C CA . ILE A 1 96 ? 10.477 -13.667 -2.721 1.00 87.88 96 ILE A CA 1
ATOM 793 C C . ILE A 1 96 ? 11.501 -12.689 -2.142 1.00 87.88 96 ILE A C 1
ATOM 795 O O . ILE A 1 96 ? 12.692 -12.988 -2.117 1.00 87.88 96 ILE A O 1
ATOM 799 N N . VAL A 1 97 ? 11.039 -11.523 -1.694 1.00 91.88 97 VAL A N 1
ATOM 800 C CA . VAL A 1 97 ? 11.878 -10.511 -1.031 1.00 91.88 97 VAL A CA 1
ATOM 801 C C . VAL A 1 97 ? 11.864 -10.720 0.481 1.00 91.88 97 VAL A C 1
ATOM 803 O O . VAL A 1 97 ? 12.880 -10.570 1.151 1.00 91.88 97 VAL A O 1
ATOM 806 N N . GLN A 1 98 ? 10.696 -11.080 1.016 1.00 88.75 98 GLN A N 1
ATOM 807 C CA . GLN A 1 98 ? 10.423 -11.219 2.445 1.00 88.75 98 GLN A CA 1
ATOM 808 C C . GLN A 1 98 ? 9.225 -12.157 2.668 1.00 88.75 98 GLN A C 1
ATOM 810 O O . GLN A 1 98 ? 8.484 -12.467 1.735 1.00 88.75 98 GLN A O 1
ATOM 815 N N . GLY A 1 99 ? 8.996 -12.575 3.916 1.00 84.38 99 GLY A N 1
ATOM 816 C CA . GLY A 1 99 ? 7.763 -13.279 4.290 1.00 84.38 99 GLY A CA 1
ATOM 817 C C . GLY A 1 99 ? 6.528 -12.357 4.297 1.00 84.38 99 GLY A C 1
ATOM 818 O O . GLY A 1 99 ? 6.693 -11.142 4.422 1.00 84.38 99 GLY A O 1
ATOM 819 N N . PRO A 1 100 ? 5.296 -12.899 4.217 1.00 86.12 100 PRO A N 1
ATOM 820 C CA . PRO A 1 100 ? 4.076 -12.097 4.275 1.00 86.12 100 PRO A CA 1
ATOM 821 C C . PRO A 1 100 ? 3.940 -11.332 5.598 1.00 86.12 100 PRO A C 1
ATOM 823 O O . PRO A 1 100 ? 4.278 -11.845 6.672 1.00 86.12 100 PRO A O 1
ATOM 826 N N . ARG A 1 101 ? 3.425 -10.103 5.527 1.00 86.69 101 ARG A N 1
ATOM 827 C CA . ARG A 1 101 ? 3.275 -9.191 6.665 1.00 86.69 101 ARG A CA 1
ATOM 828 C C . ARG A 1 101 ? 1.924 -8.498 6.638 1.00 86.69 101 ARG A C 1
ATOM 830 O O . ARG A 1 101 ? 1.415 -8.131 5.581 1.00 86.69 101 ARG A O 1
ATOM 837 N N . ILE A 1 102 ? 1.380 -8.282 7.828 1.00 87.81 102 ILE A N 1
ATOM 838 C CA . ILE A 1 102 ? 0.215 -7.426 8.034 1.00 87.81 102 ILE A CA 1
ATOM 839 C C . ILE A 1 102 ? 0.678 -6.178 8.772 1.00 87.81 102 ILE A C 1
ATOM 841 O O . ILE A 1 102 ? 1.344 -6.273 9.806 1.00 87.81 102 ILE A O 1
ATOM 845 N N . PHE A 1 103 ? 0.318 -5.015 8.246 1.00 91.25 103 PHE A N 1
ATOM 846 C CA . PHE A 1 103 ? 0.554 -3.731 8.891 1.00 91.25 103 PHE A CA 1
ATOM 847 C C . PHE A 1 103 ? -0.774 -3.142 9.348 1.00 91.25 103 PHE A C 1
ATOM 849 O O . PHE A 1 103 ? -1.761 -3.218 8.624 1.00 91.25 103 PHE A O 1
ATOM 856 N N . ASN A 1 104 ? -0.787 -2.530 10.527 1.00 89.69 104 ASN A N 1
ATOM 857 C CA . ASN A 1 104 ? -1.849 -1.626 10.950 1.00 89.69 104 ASN A CA 1
ATOM 858 C C . ASN A 1 104 ? -1.305 -0.201 10.839 1.00 89.69 104 ASN A C 1
ATOM 860 O O . ASN A 1 104 ? -0.336 0.143 11.525 1.00 89.69 104 ASN A O 1
ATOM 864 N N . LEU A 1 105 ? -1.892 0.598 9.954 1.00 95.88 105 LEU A N 1
ATOM 865 C CA . LEU A 1 105 ? -1.509 1.982 9.705 1.00 95.88 105 LEU A CA 1
ATOM 866 C C . LEU A 1 105 ? -2.607 2.932 10.190 1.00 95.88 105 LEU A C 1
ATOM 868 O O . LEU A 1 105 ? -3.796 2.646 10.067 1.00 95.88 105 LEU A O 1
ATOM 872 N N . CYS A 1 106 ? -2.205 4.100 10.681 1.00 96.38 106 CYS A N 1
ATOM 873 C CA . CYS A 1 106 ? -3.101 5.247 10.809 1.00 96.38 106 CYS A CA 1
ATOM 874 C C . CYS A 1 106 ? -3.393 5.802 9.402 1.00 96.38 106 CYS A C 1
ATOM 876 O O . CYS A 1 106 ? -2.436 6.188 8.726 1.00 96.38 106 CYS A O 1
ATOM 878 N N . PRO A 1 107 ? -4.651 5.861 8.940 1.00 96.50 107 PRO A N 1
ATOM 879 C CA . PRO A 1 107 ? -4.978 6.310 7.588 1.00 96.50 107 PRO A CA 1
ATOM 880 C C . PRO A 1 107 ? -4.671 7.801 7.353 1.00 96.50 107 PRO A C 1
ATOM 882 O O . PRO A 1 107 ? -4.304 8.184 6.243 1.00 96.50 107 PRO A O 1
ATOM 885 N N . GLU A 1 108 ? -4.727 8.650 8.380 1.00 95.75 108 GLU A N 1
ATOM 886 C CA . GLU A 1 108 ? -4.381 10.071 8.246 1.00 95.75 108 GLU A CA 1
ATOM 887 C C . GLU A 1 108 ? -2.883 10.297 8.086 1.00 95.75 108 GLU A C 1
ATOM 889 O O . GLU A 1 108 ? -2.450 11.019 7.190 1.00 95.75 108 GLU A O 1
ATOM 894 N N . THR A 1 109 ? -2.096 9.687 8.975 1.00 96.50 109 THR A N 1
ATOM 895 C CA . THR A 1 109 ? -0.666 10.002 9.135 1.00 96.50 109 THR A CA 1
ATOM 896 C C . THR A 1 109 ? 0.256 8.994 8.464 1.00 96.50 109 THR A C 1
ATOM 898 O O . THR A 1 109 ? 1.455 9.233 8.354 1.00 96.50 109 THR A O 1
ATOM 901 N N . GLY A 1 110 ? -0.258 7.820 8.095 1.00 96.44 110 GLY A N 1
ATOM 902 C CA . GLY A 1 110 ? 0.560 6.716 7.608 1.00 96.44 110 GLY A CA 1
ATOM 903 C C . GLY A 1 110 ? 1.431 6.042 8.671 1.00 96.44 110 GLY A C 1
ATOM 904 O O . GLY A 1 110 ? 2.190 5.125 8.352 1.00 96.44 110 GLY A O 1
ATOM 905 N N . LYS A 1 111 ? 1.334 6.462 9.941 1.00 96.12 111 LYS A N 1
ATOM 906 C CA . LYS A 1 111 ? 2.113 5.887 11.041 1.00 96.12 111 LYS A CA 1
ATOM 907 C C . LYS A 1 111 ? 1.781 4.406 11.214 1.00 96.12 111 LYS A C 1
ATOM 909 O O . LYS A 1 111 ? 0.623 4.046 11.427 1.00 96.12 111 LYS A O 1
ATOM 914 N N . VAL A 1 112 ? 2.814 3.566 11.197 1.00 94.06 112 VAL A N 1
ATOM 915 C CA . VAL A 1 112 ? 2.705 2.138 11.517 1.00 94.06 112 VAL A CA 1
ATOM 916 C C . VAL A 1 112 ? 2.450 1.988 13.018 1.00 94.06 112 VAL A C 1
ATOM 918 O O . VAL A 1 112 ? 3.292 2.369 13.832 1.00 94.06 112 VAL A O 1
ATOM 921 N N . ARG A 1 113 ? 1.287 1.446 13.387 1.00 89.38 113 ARG A N 1
ATOM 922 C CA . ARG A 1 113 ? 0.907 1.132 14.774 1.00 89.38 113 ARG A CA 1
ATOM 923 C C . ARG A 1 113 ? 1.308 -0.294 15.153 1.00 89.38 113 ARG A C 1
ATOM 925 O O . ARG A 1 113 ? 1.745 -0.530 16.272 1.00 89.38 113 ARG A O 1
ATOM 932 N N . LEU A 1 114 ? 1.191 -1.230 14.210 1.00 86.50 114 LEU A N 1
ATOM 933 C CA . LEU A 1 114 ? 1.535 -2.638 14.402 1.00 86.50 114 LEU A CA 1
ATOM 934 C C . LEU A 1 114 ? 2.099 -3.240 13.114 1.00 86.50 114 LEU A C 1
ATOM 936 O O . LEU A 1 114 ? 1.674 -2.891 12.012 1.00 86.50 114 LEU A O 1
ATOM 940 N N . LYS A 1 115 ? 3.029 -4.183 13.271 1.00 89.62 115 LYS A N 1
ATOM 941 C CA . LYS A 1 115 ? 3.576 -5.017 12.199 1.00 89.62 115 LYS A CA 1
ATOM 942 C C . LYS A 1 115 ? 3.576 -6.470 12.662 1.00 89.62 115 LYS A C 1
ATOM 944 O O . LYS A 1 115 ? 4.216 -6.796 13.658 1.00 89.62 115 LYS A O 1
ATOM 949 N N . ILE A 1 116 ? 2.879 -7.333 11.934 1.00 83.00 116 ILE A N 1
ATOM 950 C CA . ILE A 1 116 ? 2.780 -8.766 12.217 1.00 83.00 116 ILE A CA 1
ATOM 951 C C . ILE A 1 116 ? 3.512 -9.523 11.113 1.00 83.00 116 ILE A C 1
ATOM 953 O O . ILE A 1 116 ? 3.178 -9.391 9.936 1.00 83.00 116 ILE A O 1
ATOM 957 N N . LEU A 1 117 ? 4.506 -10.323 11.500 1.00 81.81 117 LEU A N 1
ATOM 958 C CA . LEU A 1 117 ? 5.167 -11.279 10.613 1.00 81.81 117 LEU A CA 1
ATOM 959 C C . LEU A 1 117 ? 4.355 -12.576 10.581 1.00 81.81 117 LEU A C 1
ATOM 961 O O . LEU A 1 117 ? 4.074 -13.156 11.630 1.00 81.81 117 LEU A O 1
ATOM 965 N N . ILE A 1 118 ? 4.003 -13.058 9.391 1.00 70.88 118 ILE A N 1
ATOM 966 C CA . ILE A 1 118 ? 3.283 -14.325 9.247 1.00 70.88 118 ILE A CA 1
ATOM 967 C C . ILE A 1 118 ? 4.318 -15.453 9.153 1.00 70.88 118 ILE A C 1
ATOM 969 O O . ILE A 1 118 ? 4.885 -15.708 8.091 1.00 70.88 118 ILE A O 1
ATOM 973 N N . TRP A 1 119 ? 4.577 -16.132 10.276 1.00 57.84 119 TRP A N 1
ATOM 974 C CA . TRP A 1 119 ? 5.520 -17.254 10.346 1.00 57.84 119 TRP A CA 1
ATOM 975 C C . TRP A 1 119 ? 4.807 -18.555 10.737 1.00 57.84 119 TRP A C 1
ATOM 977 O O . TRP A 1 119 ? 4.423 -18.723 11.888 1.00 57.84 119 TRP A O 1
ATOM 987 N N . ARG A 1 120 ? 4.684 -19.500 9.790 1.00 51.53 120 ARG A N 1
ATOM 988 C CA . ARG A 1 120 ? 3.948 -20.789 9.880 1.00 51.53 120 ARG A CA 1
ATOM 989 C C . ARG A 1 120 ? 2.427 -20.694 9.640 1.00 51.53 120 ARG A C 1
ATOM 991 O O . ARG A 1 120 ? 1.784 -19.681 9.865 1.00 51.53 120 ARG A O 1
ATOM 998 N N . ARG A 1 121 ? 1.868 -21.790 9.105 1.00 47.03 121 ARG A N 1
ATOM 999 C CA . ARG A 1 121 ? 0.620 -21.894 8.307 1.00 47.03 121 ARG A CA 1
ATOM 1000 C C . ARG A 1 121 ? -0.727 -21.541 8.978 1.00 47.03 121 ARG A C 1
ATOM 1002 O O . ARG A 1 121 ? -1.755 -21.891 8.400 1.00 47.03 121 ARG A O 1
ATOM 1009 N N . LYS A 1 122 ? -0.795 -20.904 10.153 1.00 49.28 122 LYS A N 1
ATOM 1010 C CA . LYS A 1 122 ? -2.086 -20.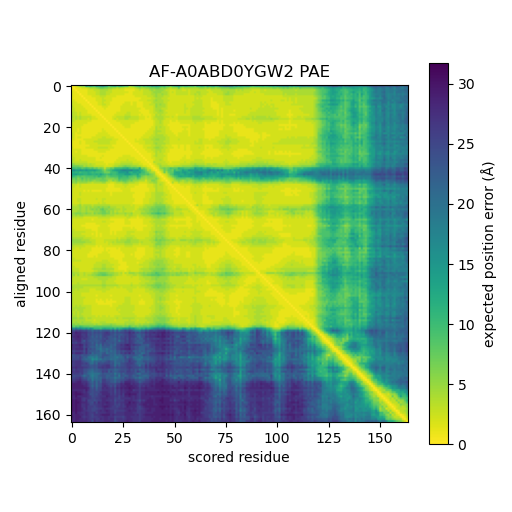591 10.806 1.00 49.28 122 LYS A CA 1
ATOM 1011 C C . LYS A 1 122 ? -1.988 -19.385 11.743 1.00 49.28 122 LYS A C 1
ATOM 1013 O O . LYS A 1 122 ? -1.386 -19.517 12.800 1.00 49.28 122 LYS A O 1
ATOM 1018 N N . PHE A 1 123 ? -2.661 -18.280 11.413 1.00 45.94 123 PHE A N 1
ATOM 1019 C CA . PHE A 1 123 ? -3.006 -17.239 12.390 1.00 45.94 123 PHE A CA 1
ATOM 1020 C C . PHE A 1 123 ? -4.389 -16.649 12.112 1.00 45.94 123 PHE A C 1
ATOM 1022 O O . PHE A 1 123 ? -4.801 -16.484 10.959 1.00 45.94 123 PHE A O 1
ATOM 1029 N N . LEU A 1 124 ? -5.072 -16.330 13.210 1.00 47.28 124 LEU A N 1
ATOM 1030 C CA . LEU A 1 124 ? -6.312 -15.573 13.286 1.00 47.28 124 LEU A CA 1
ATOM 1031 C C . LEU A 1 124 ? -5.980 -14.280 14.035 1.00 47.28 124 LEU A C 1
ATOM 1033 O O . LEU A 1 124 ? -5.618 -14.334 15.208 1.00 47.28 124 LEU A O 1
ATOM 1037 N N . ILE A 1 125 ? -6.059 -13.137 13.363 1.00 46.22 125 ILE A N 1
ATOM 1038 C CA . ILE A 1 125 ? -5.983 -11.828 14.011 1.00 46.22 125 ILE A CA 1
ATOM 1039 C C . ILE A 1 125 ? -7.417 -11.415 14.333 1.00 46.22 125 ILE A C 1
ATOM 1041 O O . ILE A 1 125 ? -8.288 -11.402 13.461 1.00 46.22 125 ILE A O 1
ATOM 1045 N N . ILE A 1 126 ? -7.667 -11.120 15.604 1.00 42.84 126 ILE A N 1
ATOM 1046 C CA . ILE A 1 126 ? -8.968 -10.692 16.114 1.00 42.84 126 ILE A CA 1
ATOM 1047 C C . ILE A 1 126 ? -8.912 -9.167 16.238 1.00 42.84 126 ILE A C 1
ATOM 1049 O O . ILE A 1 126 ? -8.081 -8.651 16.982 1.00 42.84 126 ILE A O 1
ATOM 1053 N N . SER A 1 127 ? -9.762 -8.444 15.505 1.00 42.19 127 SER A N 1
ATOM 1054 C CA . SER A 1 127 ? -10.027 -7.033 15.812 1.00 42.19 127 SER A CA 1
ATOM 1055 C C . SER A 1 127 ? -10.934 -6.963 17.045 1.00 42.19 127 SER A C 1
ATOM 1057 O O . SER A 1 127 ? -11.880 -7.746 17.168 1.00 42.19 127 SER A O 1
ATOM 1059 N N . SER A 1 128 ? -10.663 -6.000 17.926 1.00 38.31 128 SER A N 1
ATOM 1060 C CA . SER A 1 128 ? -11.446 -5.607 19.116 1.00 38.31 128 SER A CA 1
ATOM 1061 C C . SER A 1 128 ? -12.947 -5.429 18.856 1.00 38.31 128 SER A C 1
ATOM 1063 O O . SER A 1 128 ? -13.752 -5.568 19.771 1.00 38.31 128 SER A O 1
ATOM 1065 N N . SER A 1 129 ? -13.342 -5.202 17.602 1.00 49.19 129 SER A N 1
ATOM 1066 C CA . SER A 1 129 ? -14.734 -5.041 17.165 1.00 49.19 129 SER A CA 1
ATOM 1067 C C . SER A 1 129 ? -15.472 -6.342 16.802 1.00 49.19 129 SER A C 1
ATOM 1069 O O . SER A 1 129 ? -16.560 -6.298 16.225 1.00 49.19 129 SER A O 1
ATOM 1071 N N . GLY A 1 130 ? -14.895 -7.515 17.090 1.00 39.53 130 GLY A N 1
ATOM 1072 C CA . GLY A 1 130 ? -15.528 -8.810 16.806 1.00 39.53 130 GLY A CA 1
ATOM 1073 C C . GLY A 1 130 ? -15.479 -9.226 15.330 1.00 39.53 130 GLY A C 1
ATOM 1074 O O . GLY A 1 130 ? -16.237 -10.097 14.905 1.00 39.53 130 GLY A O 1
ATOM 1075 N N . ARG A 1 131 ? -14.592 -8.618 14.532 1.00 47.94 131 ARG A N 1
ATOM 1076 C CA . ARG A 1 131 ? -14.343 -8.992 13.131 1.00 47.94 131 ARG A CA 1
ATOM 1077 C C . ARG A 1 131 ? -12.967 -9.645 12.991 1.00 47.94 131 ARG A C 1
ATOM 1079 O O . ARG A 1 131 ? -11.981 -9.184 13.562 1.00 47.94 131 ARG A O 1
ATOM 1086 N N . TYR A 1 132 ? -12.916 -10.740 12.241 1.00 50.00 132 TYR A N 1
ATOM 1087 C CA . TYR A 1 132 ? -11.726 -11.578 12.099 1.00 50.00 132 TYR A CA 1
ATOM 1088 C C . TYR A 1 132 ? -10.918 -11.193 10.854 1.00 50.00 132 TYR A C 1
ATOM 1090 O O . TYR A 1 132 ? -11.487 -10.938 9.800 1.00 50.00 132 TYR A O 1
ATOM 1098 N N . VAL A 1 133 ? -9.590 -11.219 10.949 1.00 48.62 133 VAL A N 1
ATOM 1099 C CA . VAL A 1 133 ? -8.676 -11.280 9.800 1.00 48.62 133 VAL A CA 1
ATOM 1100 C C . VAL A 1 133 ? -7.958 -12.624 9.896 1.00 48.62 133 VAL A C 1
ATOM 1102 O O . VAL A 1 133 ? -7.128 -12.835 10.778 1.00 48.62 133 VAL A O 1
ATOM 1105 N N . GLY A 1 134 ? -8.329 -13.583 9.047 1.00 47.66 134 GLY A N 1
ATOM 1106 C CA . GLY A 1 134 ? -7.824 -14.958 9.115 1.00 47.66 134 GLY A CA 1
ATOM 1107 C C . GLY A 1 134 ? -7.054 -15.365 7.864 1.00 47.66 134 GLY A C 1
ATOM 1108 O O . GLY A 1 134 ? -7.528 -15.164 6.755 1.00 47.66 134 GLY A O 1
ATOM 1109 N N . VAL A 1 135 ? -5.892 -15.997 8.031 1.00 48.00 135 VAL A N 1
ATOM 1110 C CA . VAL A 1 135 ? -5.125 -16.594 6.923 1.00 48.00 135 VAL A CA 1
ATOM 1111 C C . VAL A 1 135 ? -5.452 -18.085 6.841 1.00 48.00 135 VAL A C 1
ATOM 1113 O O . VAL A 1 135 ? -5.172 -18.814 7.795 1.00 48.00 135 VAL A O 1
ATOM 1116 N N . VAL A 1 136 ? -6.015 -18.575 5.727 1.00 41.31 136 VAL A N 1
ATOM 1117 C CA . VAL A 1 136 ? -6.395 -19.996 5.581 1.00 41.31 136 VAL A CA 1
ATOM 1118 C C . VAL A 1 136 ? -5.667 -20.650 4.404 1.00 41.31 136 VAL A C 1
ATOM 1120 O O . VAL A 1 136 ? -5.892 -20.297 3.253 1.00 41.31 136 VAL A O 1
ATOM 1123 N N . ARG A 1 137 ? -4.835 -21.660 4.714 1.00 43.06 137 ARG A N 1
ATOM 1124 C CA . ARG A 1 137 ? -4.262 -22.664 3.785 1.00 43.06 137 ARG A CA 1
ATOM 1125 C C . ARG A 1 137 ? -3.821 -22.094 2.429 1.00 43.06 137 ARG A C 1
ATOM 1127 O O . ARG A 1 137 ? -4.445 -22.339 1.404 1.00 43.06 137 ARG A O 1
ATOM 1134 N N . ASP A 1 138 ? -2.716 -21.358 2.456 1.00 40.62 138 ASP A N 1
ATOM 1135 C CA . ASP A 1 138 ? -1.991 -20.875 1.272 1.00 40.62 138 ASP A CA 1
ATOM 1136 C C . ASP A 1 138 ? -2.727 -19.809 0.429 1.00 40.62 138 ASP A C 1
ATOM 1138 O O . ASP A 1 138 ? -2.204 -19.366 -0.593 1.00 40.62 138 ASP A O 1
ATOM 1142 N N . ARG A 1 139 ? -3.886 -19.306 0.889 1.00 41.19 139 ARG A N 1
ATOM 1143 C CA . ARG A 1 139 ? -4.480 -18.051 0.407 1.00 41.19 139 ARG A CA 1
ATOM 1144 C C . ARG A 1 139 ? -4.715 -17.084 1.560 1.00 41.19 139 ARG A C 1
ATOM 1146 O O . ARG A 1 139 ? -5.303 -17.407 2.591 1.00 41.19 139 ARG A O 1
ATOM 1153 N N . LEU A 1 140 ? -4.221 -15.872 1.369 1.00 42.22 140 LEU A N 1
ATOM 1154 C CA . LEU A 1 140 ? -4.336 -14.785 2.319 1.00 42.22 140 LEU A CA 1
ATOM 1155 C C . LEU A 1 140 ? -5.573 -13.984 1.924 1.00 42.22 140 LEU A C 1
ATOM 1157 O O . LEU A 1 140 ? -5.545 -13.229 0.959 1.00 42.22 140 LEU A O 1
ATOM 1161 N N . ILE A 1 141 ? -6.686 -14.262 2.597 1.00 47.44 141 ILE A N 1
ATOM 1162 C CA . ILE A 1 141 ? -7.971 -13.606 2.362 1.00 47.44 141 ILE A CA 1
ATOM 1163 C C . ILE A 1 141 ? -8.276 -12.827 3.632 1.00 47.44 141 ILE A C 1
ATOM 1165 O O . ILE A 1 141 ? -8.362 -13.430 4.699 1.00 47.44 141 ILE A O 1
ATOM 1169 N N . ILE A 1 142 ? -8.474 -11.512 3.547 1.00 46.81 142 ILE A N 1
ATOM 1170 C CA . ILE A 1 142 ? -9.107 -10.788 4.649 1.00 46.81 142 ILE A CA 1
ATOM 1171 C C . ILE A 1 142 ? -10.574 -11.245 4.690 1.00 46.81 142 ILE A C 1
ATOM 1173 O O . ILE A 1 142 ? -11.446 -10.717 4.001 1.00 46.81 142 ILE A O 1
ATOM 1177 N N . LEU A 1 143 ? -10.843 -12.320 5.434 1.00 41.09 143 LEU A N 1
ATOM 1178 C CA . LEU A 1 143 ? -12.183 -12.878 5.570 1.00 41.09 143 LEU A CA 1
ATOM 1179 C C . LEU A 1 143 ? -13.039 -11.951 6.430 1.00 41.09 143 LEU A C 1
ATOM 1181 O O . LEU A 1 143 ? -13.012 -12.011 7.653 1.00 41.09 143 LEU A O 1
ATOM 1185 N N . LYS A 1 144 ? -13.866 -11.137 5.777 1.00 41.59 144 LYS A N 1
ATOM 1186 C CA . LYS A 1 144 ? -14.978 -10.431 6.414 1.00 41.59 144 LYS A CA 1
ATOM 1187 C C . LYS A 1 144 ? -16.028 -11.471 6.832 1.00 41.59 144 LYS A C 1
ATOM 1189 O O . LYS A 1 144 ? -16.953 -11.753 6.077 1.00 41.59 144 LYS A O 1
ATOM 1194 N N . LEU A 1 145 ? -15.865 -12.116 7.986 1.00 39.66 145 LEU A N 1
ATOM 1195 C CA . LEU A 1 145 ? -16.852 -13.097 8.441 1.00 39.66 145 LEU A CA 1
ATOM 1196 C C . LEU A 1 145 ? -18.089 -12.387 8.986 1.00 39.66 145 LEU A C 1
ATOM 1198 O O . LEU A 1 145 ? -18.082 -11.809 10.071 1.00 39.66 145 LEU A O 1
ATOM 1202 N N . PHE A 1 146 ? -19.163 -12.481 8.205 1.00 37.38 146 PHE A N 1
ATOM 1203 C CA . PHE A 1 146 ? -20.501 -12.652 8.748 1.00 37.38 146 PHE A CA 1
ATOM 1204 C C . PHE A 1 146 ? -20.510 -13.904 9.639 1.00 37.38 146 PHE A C 1
ATOM 1206 O O . PHE A 1 146 ? -19.923 -14.915 9.270 1.00 37.38 146 PHE A O 1
ATOM 1213 N N . ASN A 1 147 ? -21.147 -13.767 10.802 1.00 31.70 147 ASN A N 1
ATOM 1214 C CA . ASN A 1 147 ? -21.605 -14.765 11.777 1.00 31.70 147 ASN A CA 1
ATOM 1215 C C . ASN A 1 147 ? -21.060 -16.217 11.673 1.00 31.70 147 ASN A C 1
ATOM 1217 O O . ASN A 1 147 ? -21.191 -16.884 10.648 1.00 31.70 147 ASN A O 1
ATOM 1221 N N . LEU A 1 148 ? -20.553 -16.742 12.797 1.00 38.56 148 LEU A N 1
ATOM 1222 C CA . LEU A 1 148 ? -19.854 -18.033 12.955 1.00 38.56 148 LEU A CA 1
ATOM 1223 C C . LEU A 1 148 ? -20.551 -19.258 12.314 1.00 38.56 148 LEU A C 1
ATOM 1225 O O . LEU A 1 148 ? -19.881 -20.231 11.983 1.00 38.56 148 LEU A O 1
ATOM 1229 N N . ALA A 1 149 ? -21.870 -19.219 12.102 1.00 35.94 149 ALA A N 1
ATOM 1230 C CA . ALA A 1 149 ? -22.651 -20.322 11.533 1.00 35.94 149 ALA A CA 1
ATOM 1231 C C . ALA A 1 149 ? -22.429 -20.572 10.021 1.00 35.94 149 ALA A C 1
ATOM 1233 O O . ALA A 1 149 ? -22.754 -21.648 9.528 1.00 35.94 149 ALA A O 1
ATOM 1234 N N . ALA A 1 150 ? -21.864 -19.622 9.267 1.00 42.06 150 ALA A N 1
ATOM 1235 C CA . ALA A 1 150 ? -21.685 -19.754 7.811 1.00 42.06 150 ALA A CA 1
ATOM 1236 C C . ALA A 1 150 ? -20.345 -20.397 7.383 1.00 42.06 150 ALA A C 1
ATOM 1238 O O . ALA A 1 150 ? -20.090 -20.576 6.188 1.00 42.06 150 ALA A O 1
ATOM 1239 N N . PHE A 1 151 ? -19.480 -20.745 8.341 1.00 40.00 151 PHE A N 1
ATOM 1240 C CA . PHE A 1 151 ? -18.105 -21.189 8.082 1.00 40.00 151 PHE A CA 1
ATOM 1241 C C . PHE A 1 151 ? -18.023 -22.532 7.324 1.00 40.00 151 PHE A C 1
ATOM 1243 O O . PHE A 1 151 ? -17.120 -22.730 6.512 1.00 40.00 151 PHE A O 1
ATOM 1250 N N . GLU A 1 152 ? -19.005 -23.418 7.517 1.00 36.12 152 GLU A N 1
ATOM 1251 C CA . GLU A 1 152 ? -19.089 -24.734 6.860 1.00 36.12 152 GLU A CA 1
ATOM 1252 C C . GLU A 1 152 ? -19.424 -24.628 5.354 1.00 36.12 152 GLU A C 1
ATOM 1254 O O . GLU A 1 152 ? -18.878 -25.359 4.527 1.00 36.12 152 GLU A O 1
ATOM 1259 N N . HIS A 1 153 ? -20.258 -23.663 4.948 1.00 32.75 153 HIS A N 1
ATOM 1260 C CA . HIS A 1 153 ? -20.750 -23.572 3.564 1.00 32.75 153 HIS A CA 1
ATOM 1261 C C . HIS A 1 153 ? -19.775 -22.883 2.594 1.00 32.75 153 HIS A C 1
ATOM 1263 O O . HIS A 1 153 ? -19.735 -23.210 1.404 1.00 32.75 153 HIS A O 1
ATOM 1269 N N . ILE A 1 154 ? -18.940 -21.960 3.079 1.00 35.41 154 ILE A N 1
ATOM 1270 C CA . ILE A 1 154 ? -17.977 -21.227 2.235 1.00 35.41 154 ILE A CA 1
ATOM 1271 C C . ILE A 1 154 ? -16.811 -22.131 1.795 1.00 35.41 154 ILE A C 1
ATOM 1273 O O . ILE A 1 154 ? -16.283 -21.969 0.691 1.00 35.41 154 ILE A O 1
ATOM 1277 N N . PHE A 1 155 ? -16.467 -23.149 2.592 1.00 30.94 155 PHE A N 1
ATOM 1278 C CA . PHE A 1 155 ? -15.462 -24.154 2.225 1.00 30.94 155 PHE A CA 1
ATOM 1279 C C . PHE A 1 155 ? -15.872 -24.992 1.001 1.00 30.94 155 PHE A C 1
ATOM 1281 O O . PHE A 1 155 ? -15.012 -25.398 0.217 1.00 30.94 155 PHE A O 1
ATOM 1288 N N . ILE A 1 156 ? -17.176 -25.207 0.797 1.00 32.09 156 ILE A N 1
ATOM 1289 C CA . ILE A 1 156 ? -17.708 -25.987 -0.328 1.00 32.09 156 ILE A CA 1
ATOM 1290 C C . ILE A 1 156 ? -17.671 -25.163 -1.626 1.00 32.09 156 ILE A C 1
ATOM 1292 O O . ILE A 1 156 ? -17.239 -25.663 -2.666 1.00 32.09 156 ILE A O 1
ATOM 1296 N N . LEU A 1 157 ? -18.019 -23.874 -1.565 1.00 29.50 157 LEU A N 1
ATOM 1297 C CA . LEU A 1 157 ? -18.039 -22.994 -2.742 1.00 29.50 157 LEU A CA 1
ATOM 1298 C C . LEU A 1 157 ? -16.637 -22.665 -3.286 1.00 29.50 157 LEU A C 1
ATOM 1300 O O . LEU A 1 157 ? -16.464 -22.542 -4.499 1.00 29.50 157 LEU A O 1
ATOM 1304 N N . PHE A 1 158 ? -15.617 -22.578 -2.426 1.00 29.52 158 PHE A N 1
ATOM 1305 C CA . PHE A 1 158 ? -14.239 -22.331 -2.875 1.00 29.52 158 PHE A CA 1
ATOM 1306 C C . PHE A 1 158 ? -13.580 -23.555 -3.524 1.00 29.52 158 PHE A C 1
ATOM 1308 O O . PHE A 1 158 ? -12.763 -23.400 -4.433 1.00 29.52 158 PHE A O 1
ATOM 1315 N N . LYS A 1 159 ? -13.961 -24.770 -3.107 1.00 28.61 159 LYS A N 1
ATOM 1316 C CA . LYS A 1 159 ? -13.473 -26.018 -3.712 1.00 28.61 159 LYS A CA 1
ATOM 1317 C C . LYS A 1 159 ? -14.017 -26.206 -5.135 1.00 28.61 159 LYS A C 1
ATOM 1319 O O . LYS A 1 159 ? -13.289 -26.674 -6.001 1.00 28.61 159 LYS A O 1
ATOM 1324 N N . ALA A 1 160 ? -15.255 -25.774 -5.385 1.00 29.88 160 ALA A N 1
ATOM 1325 C CA . ALA A 1 160 ? -15.932 -25.946 -6.670 1.00 29.88 160 ALA A CA 1
ATOM 1326 C C . ALA A 1 160 ? -15.472 -24.976 -7.777 1.00 29.88 160 ALA A C 1
ATOM 1328 O O . ALA A 1 160 ? -15.611 -25.296 -8.951 1.00 29.88 160 ALA A O 1
ATOM 1329 N N . LYS A 1 161 ? -14.939 -23.793 -7.434 1.00 30.97 161 LYS A N 1
ATOM 1330 C CA . LYS A 1 161 ? -14.680 -22.726 -8.426 1.00 30.97 161 LYS A CA 1
ATOM 1331 C C . LYS A 1 161 ? -13.222 -22.597 -8.887 1.00 30.97 161 LYS A C 1
ATOM 1333 O O . LYS A 1 161 ? -12.959 -21.860 -9.827 1.00 30.97 161 LYS A O 1
ATOM 1338 N N . PHE A 1 162 ? -12.279 -23.275 -8.228 1.00 32.59 162 PHE A N 1
ATOM 1339 C CA . PHE A 1 162 ? -10.842 -23.126 -8.517 1.00 32.59 162 PHE A CA 1
ATOM 1340 C C . PHE A 1 162 ? -10.055 -24.443 -8.614 1.00 32.59 162 PHE A C 1
ATOM 1342 O O . PHE A 1 162 ? -8.857 -24.392 -8.877 1.00 32.59 162 PHE A O 1
ATOM 1349 N N . PHE A 1 163 ? -10.700 -25.594 -8.400 1.00 37.75 163 PHE A N 1
ATOM 1350 C CA . PHE A 1 163 ? -10.084 -26.924 -8.525 1.00 37.75 163 PHE A CA 1
ATOM 1351 C C . PHE A 1 163 ? -10.961 -27.908 -9.323 1.00 37.75 163 PHE A C 1
ATOM 1353 O O . PHE A 1 163 ? -10.913 -29.112 -9.077 1.00 37.75 163 PHE A O 1
ATOM 1360 N N . GLY A 1 164 ? -11.770 -27.382 -10.248 1.00 34.56 164 GLY A N 1
ATOM 1361 C CA . GLY A 1 164 ? -12.335 -28.142 -11.365 1.00 34.56 164 GLY A CA 1
ATOM 1362 C C . GLY A 1 164 ? -11.477 -27.937 -12.601 1.00 34.56 164 GLY A C 1
ATOM 1363 O O . GLY A 1 164 ? -11.044 -26.776 -12.790 1.00 34.56 164 GLY A O 1
#